Protein AF-A0A0S8BFK9-F1 (afdb_monomer)

Sequence (78 aa):
MTIWLTMLAVGVLTYATRLSFILLLGQREISPRTQQALRFVPPAVLSALIFPQLLLPNGTWDLSLGNERLIAGMVASA

Secondary structure (DSSP, 8-state):
-HHHHHHHHHHHHHHHHHHHHHHHTTSS---HHHHHHHHTHHHHHHHHHHHHHHH-TTSS---STT-HHHHHHHHHH-

Mean predicted aligned error: 13.4 Å

Solvent-accessible surface area (backbone atoms only — not comparable to full-atom values): 4573 Å² total; per-residue (Å²): 118,63,67,63,53,50,52,51,50,52,50,52,50,53,49,48,54,55,46,46,50,50,57,68,47,60,78,43,72,74,50,69,67,56,58,54,49,56,69,45,42,65,63,49,52,52,49,63,59,47,49,51,54,37,47,29,74,81,79,47,85,51,88,50,96,82,38,63,57,44,55,52,50,55,62,76,74,108

Radius of gyration: 21.64 Å; Cα contacts (8 Å, |Δi|>4): 20; chains: 1; bounding box: 36×20×62 Å

pLDDT: mean 71.95, std 11.78, range [53.62, 93.06]

Foldseek 3Di:
DVVVVVVVVVVVVVVCVVVCCCVVCVVVPCPVVNVVVVVCVVVVVVCVVLVCCQQQVPPDRPPDPPRVSVVVVVVVVD

Structure (mmCIF, N/CA/C/O backbone):
data_AF-A0A0S8BFK9-F1
#
_entry.id   AF-A0A0S8BFK9-F1
#
loop_
_atom_site.group_PDB
_atom_site.id
_atom_site.type_symbol
_atom_site.label_atom_id
_atom_site.label_alt_id
_atom_site.label_comp_id
_atom_site.label_asym_id
_atom_site.label_entity_id
_atom_site.label_seq_id
_atom_site.pdbx_PDB_ins_code
_atom_site.Cartn_x
_atom_site.Cartn_y
_atom_site.Cartn_z
_atom_site.occupancy
_atom_site.B_iso_or_equiv
_atom_site.auth_seq_id
_atom_site.auth_comp_id
_atom_site.auth_asym_id
_atom_site.auth_atom_id
_atom_site.pdbx_PDB_model_num
ATOM 1 N N . MET A 1 1 ? 14.600 -10.456 32.547 1.00 61.66 1 MET A N 1
ATOM 2 C CA . MET A 1 1 ? 13.352 -9.706 32.830 1.00 61.66 1 MET A CA 1
ATOM 3 C C . MET A 1 1 ? 12.984 -8.685 31.761 1.00 61.66 1 MET A C 1
ATOM 5 O O . MET A 1 1 ? 11.805 -8.434 31.572 1.00 61.66 1 MET A O 1
ATOM 9 N N . THR A 1 2 ? 13.942 -8.172 30.990 1.00 82.31 2 THR A N 1
ATOM 10 C CA . THR A 1 2 ? 13.689 -7.196 29.916 1.00 82.31 2 THR A CA 1
ATOM 11 C C . THR A 1 2 ? 12.897 -7.765 28.730 1.00 82.31 2 THR A C 1
ATOM 13 O O . THR A 1 2 ? 12.056 -7.067 28.183 1.00 82.31 2 THR A O 1
ATOM 16 N N . ILE A 1 3 ? 13.094 -9.046 28.385 1.00 87.62 3 ILE A N 1
ATOM 17 C CA . ILE A 1 3 ? 12.464 -9.695 27.214 1.00 87.62 3 ILE A CA 1
ATOM 18 C C . ILE A 1 3 ? 10.933 -9.768 27.352 1.00 87.62 3 ILE A C 1
ATOM 20 O O . ILE A 1 3 ? 10.199 -9.460 26.414 1.00 87.62 3 ILE A O 1
ATOM 24 N N . TRP A 1 4 ? 10.443 -10.114 28.546 1.00 91.12 4 TRP A N 1
ATOM 25 C CA . TRP A 1 4 ? 9.009 -10.140 28.851 1.00 91.12 4 TRP A CA 1
ATOM 26 C C . TRP A 1 4 ? 8.371 -8.756 28.720 1.00 91.12 4 TRP A C 1
ATOM 28 O O . TRP A 1 4 ? 7.287 -8.617 28.156 1.00 91.12 4 TRP A O 1
ATOM 38 N N . LEU A 1 5 ? 9.081 -7.725 29.180 1.00 91.50 5 LEU A N 1
ATOM 39 C CA . LEU A 1 5 ? 8.629 -6.340 29.121 1.00 91.50 5 LEU A CA 1
ATOM 40 C C . LEU A 1 5 ? 8.619 -5.824 27.673 1.00 91.50 5 LEU A C 1
ATOM 42 O O . LEU A 1 5 ? 7.645 -5.205 27.260 1.00 91.50 5 LEU A O 1
ATOM 46 N N . THR A 1 6 ? 9.629 -6.158 26.863 1.00 90.94 6 THR A N 1
ATOM 47 C CA . THR A 1 6 ? 9.646 -5.822 25.428 1.00 90.94 6 THR A CA 1
ATOM 48 C C . THR A 1 6 ? 8.558 -6.547 24.642 1.00 90.94 6 THR A C 1
ATOM 50 O O . THR A 1 6 ? 7.957 -5.952 23.754 1.00 90.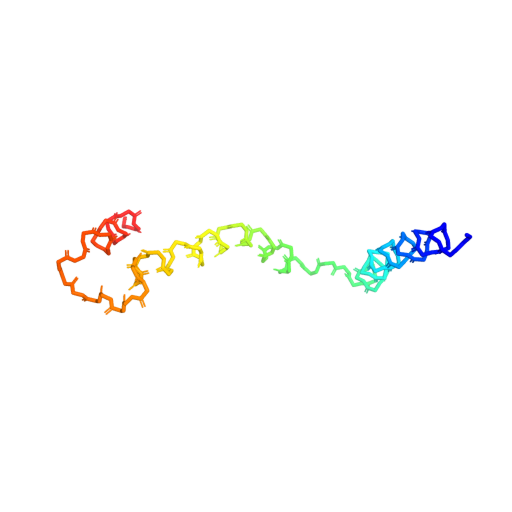94 6 THR A O 1
ATOM 53 N N . MET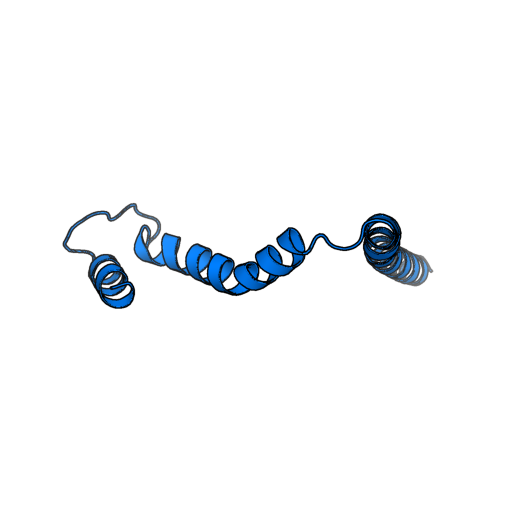 A 1 7 ? 8.263 -7.805 24.978 1.00 91.31 7 MET A N 1
ATOM 54 C CA . MET A 1 7 ? 7.225 -8.584 24.300 1.00 91.31 7 MET A CA 1
ATOM 55 C C . MET A 1 7 ? 5.832 -8.011 24.585 1.00 91.31 7 MET A C 1
ATOM 57 O O . MET A 1 7 ? 5.041 -7.826 23.660 1.00 91.31 7 MET A O 1
ATOM 61 N N . LEU A 1 8 ? 5.563 -7.636 25.840 1.00 93.06 8 LEU A N 1
ATOM 62 C CA . LEU A 1 8 ? 4.349 -6.904 26.203 1.00 93.06 8 LEU A CA 1
ATOM 63 C C . LEU A 1 8 ? 4.296 -5.520 25.551 1.00 93.06 8 LEU A C 1
ATOM 65 O O . LEU A 1 8 ? 3.260 -5.158 25.003 1.00 93.06 8 LEU A O 1
ATOM 69 N N . ALA A 1 9 ? 5.397 -4.766 25.558 1.00 92.00 9 ALA A N 1
ATOM 70 C CA . ALA A 1 9 ? 5.450 -3.434 24.963 1.00 92.00 9 ALA A CA 1
ATOM 71 C C . ALA A 1 9 ? 5.160 -3.470 23.456 1.00 92.00 9 ALA A C 1
ATOM 73 O O . ALA A 1 9 ? 4.322 -2.710 22.982 1.00 92.00 9 ALA A O 1
ATOM 74 N N . VAL A 1 10 ? 5.783 -4.385 22.708 1.00 91.38 10 VAL A N 1
ATOM 75 C CA . VAL A 1 10 ? 5.529 -4.556 21.269 1.00 91.38 10 VAL A CA 1
ATOM 76 C C . VAL A 1 10 ? 4.111 -5.062 21.015 1.00 91.38 10 VAL A C 1
ATOM 78 O O . VAL A 1 10 ? 3.449 -4.566 20.104 1.00 91.38 10 VAL A O 1
ATOM 81 N N . GLY A 1 11 ? 3.608 -5.998 21.825 1.00 89.00 11 GLY A N 1
ATOM 82 C CA . GLY A 1 11 ? 2.231 -6.485 21.724 1.00 89.00 11 GLY A CA 1
ATOM 83 C C . GLY A 1 11 ? 1.210 -5.360 21.906 1.00 89.00 11 GLY A C 1
ATOM 84 O O . GLY A 1 11 ? 0.356 -5.158 21.044 1.00 89.00 11 GLY A O 1
ATOM 85 N N . VAL A 1 12 ? 1.353 -4.570 22.973 1.00 91.81 12 VAL A N 1
ATOM 86 C CA . VAL A 1 12 ? 0.507 -3.403 23.257 1.00 91.81 12 VAL A CA 1
ATOM 87 C C . VAL A 1 12 ? 0.647 -2.349 22.168 1.00 91.81 12 VAL A C 1
ATOM 89 O O . VAL A 1 12 ? -0.364 -1.832 21.713 1.00 91.81 12 VAL A O 1
ATOM 92 N N . LEU A 1 13 ? 1.860 -2.060 21.695 1.00 87.62 13 LEU A N 1
ATOM 93 C CA . LEU A 1 13 ? 2.092 -1.069 20.644 1.00 87.62 13 LEU A CA 1
ATOM 94 C C . LEU A 1 13 ? 1.446 -1.489 19.315 1.00 87.62 13 LEU A C 1
ATOM 96 O O . LEU A 1 13 ? 0.809 -0.680 18.643 1.00 87.62 13 LEU A O 1
ATOM 100 N N . THR A 1 14 ? 1.538 -2.773 18.966 1.00 85.88 14 THR A N 1
ATOM 101 C CA . THR A 1 14 ? 0.895 -3.350 17.777 1.00 85.88 14 THR A CA 1
ATOM 102 C C . THR A 1 14 ? -0.624 -3.249 17.886 1.00 85.88 14 THR A C 1
ATOM 104 O O . THR A 1 14 ? -1.294 -2.778 16.963 1.00 85.88 14 THR A O 1
ATOM 107 N N . TYR A 1 15 ? -1.172 -3.630 19.043 1.00 82.50 15 TYR A N 1
ATOM 108 C CA . TYR A 1 15 ? -2.605 -3.551 19.305 1.00 82.50 15 TYR A CA 1
ATOM 109 C C . TYR A 1 15 ? -3.095 -2.104 19.302 1.00 82.50 15 TYR A C 1
ATOM 111 O O . TYR A 1 15 ? -4.106 -1.810 18.675 1.00 82.50 15 TYR A O 1
ATOM 119 N N . ALA A 1 16 ? -2.347 -1.192 19.924 1.00 84.12 16 ALA A N 1
ATOM 120 C CA . ALA A 1 16 ? -2.636 0.232 19.972 1.00 84.12 16 ALA A CA 1
ATOM 121 C C . ALA A 1 16 ? -2.571 0.872 18.587 1.00 84.12 16 ALA A C 1
ATOM 123 O O . ALA A 1 16 ? -3.394 1.722 18.289 1.00 84.12 16 ALA A O 1
ATOM 124 N N . THR A 1 17 ? -1.669 0.446 17.702 1.00 78.62 17 THR A N 1
ATOM 125 C CA . THR A 1 17 ? -1.628 0.955 16.321 1.00 78.62 17 THR A CA 1
ATOM 126 C C . THR A 1 17 ? -2.869 0.504 15.547 1.00 78.62 17 THR A C 1
ATOM 128 O O . THR A 1 17 ? -3.505 1.304 14.861 1.00 78.62 17 THR A O 1
ATOM 131 N N . ARG A 1 18 ? -3.280 -0.760 15.722 1.00 76.62 18 ARG A N 1
ATOM 132 C CA . ARG A 1 18 ? -4.500 -1.312 15.115 1.00 76.62 18 ARG A CA 1
ATOM 133 C C . ARG A 1 18 ? -5.767 -0.650 15.665 1.00 76.62 18 ARG A C 1
ATOM 135 O O . ARG A 1 18 ? -6.654 -0.303 14.890 1.00 76.62 18 ARG A O 1
ATOM 142 N N . LEU A 1 19 ? -5.841 -0.442 16.981 1.00 72.94 19 LEU A N 1
ATOM 143 C CA . LEU A 1 19 ? -6.961 0.221 17.652 1.00 72.94 19 LEU A CA 1
ATOM 144 C C . LEU A 1 19 ? -6.989 1.722 17.400 1.00 72.94 19 LEU A C 1
ATOM 146 O O . LEU A 1 19 ? -8.075 2.245 17.231 1.00 72.94 19 LEU A O 1
ATOM 150 N N . SER A 1 20 ? -5.849 2.407 17.311 1.00 73.81 20 SER A N 1
ATOM 151 C CA . SER A 1 20 ? -5.784 3.817 16.913 1.00 73.81 20 SER A CA 1
ATOM 152 C C . SER A 1 20 ? -6.310 3.993 15.502 1.00 73.81 20 SER A C 1
ATOM 154 O O . SER A 1 20 ? -7.117 4.884 15.285 1.00 73.81 20 SER A O 1
ATOM 156 N N . PHE A 1 21 ? -5.954 3.112 14.560 1.00 61.69 21 PHE A N 1
ATOM 157 C CA . PHE A 1 21 ? -6.603 3.110 13.250 1.00 61.69 21 PHE A CA 1
ATOM 158 C C . PHE A 1 21 ? -8.109 2.871 13.387 1.00 61.69 21 PHE A C 1
ATOM 160 O O . PHE A 1 21 ? -8.881 3.636 12.846 1.00 61.69 21 PHE A O 1
ATOM 167 N N . ILE A 1 22 ? -8.568 1.888 14.158 1.00 65.00 22 ILE A N 1
ATOM 168 C CA . ILE A 1 22 ? -10.012 1.617 14.290 1.00 65.00 22 ILE A CA 1
ATOM 169 C C . ILE A 1 22 ? -10.774 2.724 15.044 1.00 65.00 22 ILE A C 1
ATOM 171 O O . ILE A 1 22 ? -11.930 2.959 14.733 1.00 65.00 22 ILE A O 1
ATOM 175 N N . LEU A 1 23 ? -10.168 3.425 16.003 1.00 61.94 23 LEU A N 1
ATOM 176 C CA . LEU A 1 23 ? -10.793 4.496 16.789 1.00 61.94 23 LEU A CA 1
ATOM 177 C C . LEU A 1 23 ? -10.736 5.846 16.058 1.00 61.94 23 LEU A C 1
ATOM 179 O O . LEU A 1 23 ? -11.751 6.537 16.004 1.00 61.94 23 LEU A O 1
ATOM 183 N N . LEU A 1 24 ? -9.600 6.208 15.439 1.00 59.47 24 LEU A N 1
ATOM 184 C CA . LEU A 1 24 ? -9.491 7.414 14.600 1.00 59.47 24 LEU A CA 1
ATOM 185 C C . LEU A 1 24 ? -10.281 7.272 13.289 1.00 59.47 24 LEU A C 1
ATOM 187 O O . LEU A 1 24 ? -10.854 8.248 12.812 1.00 59.47 24 LEU A O 1
ATOM 191 N N . LEU A 1 25 ? -10.321 6.073 12.700 1.00 55.28 25 LEU A N 1
ATOM 192 C CA . LEU A 1 25 ? -11.085 5.766 11.484 1.00 55.28 25 LEU A CA 1
AT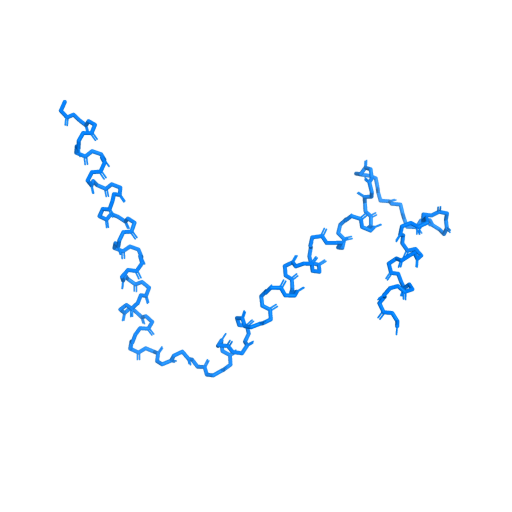OM 193 C C . LEU A 1 25 ? -12.498 5.237 11.801 1.00 55.28 25 LEU A C 1
ATOM 195 O O . LEU A 1 25 ? -13.295 5.076 10.894 1.00 55.28 25 LEU A O 1
ATOM 199 N N . GLY A 1 26 ? -12.834 4.982 13.068 1.00 55.25 26 GLY A N 1
ATOM 200 C CA . GLY A 1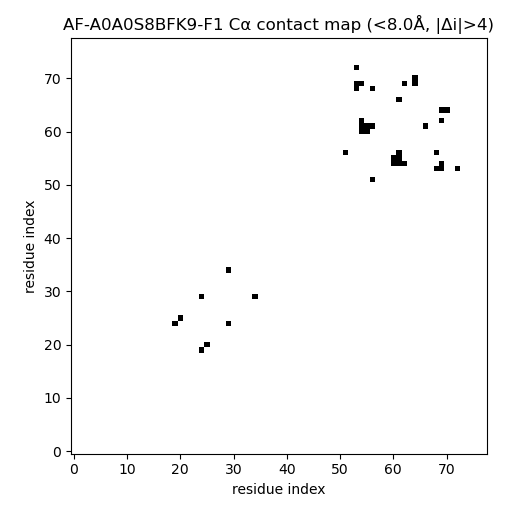 26 ? -14.167 4.541 13.504 1.00 55.25 26 GLY A CA 1
ATOM 201 C C . GLY A 1 26 ? -15.160 5.686 13.676 1.00 55.25 26 GLY A C 1
ATOM 202 O O . GLY A 1 26 ? -16.359 5.474 13.539 1.00 55.25 26 GLY A O 1
ATOM 203 N N . GLN A 1 27 ? -14.676 6.910 13.911 1.00 54.78 27 GLN A N 1
ATOM 204 C CA . GLN A 1 27 ? -15.512 8.119 13.855 1.00 54.78 27 GLN A CA 1
ATOM 205 C C . GLN A 1 27 ? -15.636 8.709 12.445 1.00 54.78 27 GLN A C 1
ATOM 207 O O . GLN A 1 27 ? -16.503 9.542 12.192 1.00 54.78 27 GLN A O 1
ATOM 212 N N . ARG A 1 28 ? -14.784 8.284 11.509 1.00 53.62 28 ARG A N 1
ATOM 213 C CA . ARG A 1 28 ? -14.901 8.621 10.091 1.00 53.62 28 ARG A CA 1
ATOM 214 C C . ARG A 1 28 ? -15.388 7.375 9.380 1.00 53.62 28 ARG A C 1
ATOM 216 O O . ARG A 1 28 ? -14.563 6.562 8.981 1.00 53.62 28 ARG A O 1
ATOM 223 N N . GLU A 1 29 ? -16.706 7.230 9.234 1.00 57.34 29 GLU A N 1
ATOM 224 C CA . GLU A 1 29 ? -17.300 6.237 8.333 1.00 57.34 29 GLU A CA 1
ATOM 225 C C . GLU A 1 29 ? -16.400 6.097 7.107 1.00 57.34 29 GLU A C 1
ATOM 227 O O . GLU A 1 29 ? -16.093 7.098 6.448 1.00 57.34 29 GLU A O 1
ATOM 232 N N . ILE A 1 30 ? -15.867 4.893 6.875 1.00 56.00 30 ILE A N 1
ATOM 233 C CA . ILE A 1 30 ? -14.981 4.634 5.744 1.00 56.00 30 ILE A CA 1
ATOM 234 C C . ILE A 1 30 ? -15.759 5.094 4.519 1.00 56.00 30 ILE A C 1
ATOM 236 O O . ILE A 1 30 ? -16.731 4.448 4.134 1.00 56.00 30 ILE A O 1
ATOM 240 N N . SER A 1 31 ? -15.377 6.248 3.957 1.00 57.25 31 SER A N 1
ATOM 241 C CA . SER A 1 31 ? -16.113 6.826 2.841 1.00 57.25 31 SER A CA 1
ATOM 242 C C . SER A 1 31 ? -16.215 5.739 1.773 1.00 57.25 31 SER A C 1
ATOM 244 O O . SER A 1 31 ? -15.199 5.086 1.505 1.00 57.25 31 SER A O 1
ATOM 246 N N . PRO A 1 32 ? -17.390 5.509 1.163 1.00 62.97 32 PRO A N 1
ATOM 247 C CA . PRO A 1 32 ? -17.575 4.441 0.181 1.00 62.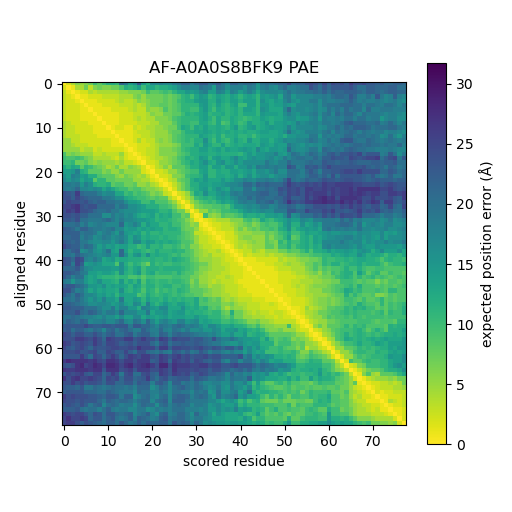97 32 PRO A CA 1
ATOM 248 C C . PRO A 1 32 ? -16.492 4.463 -0.912 1.00 62.97 32 PRO A C 1
ATOM 250 O O . PRO A 1 32 ? -16.074 3.414 -1.390 1.00 62.97 32 PRO A O 1
ATOM 253 N N . ARG A 1 33 ? -15.928 5.644 -1.207 1.00 62.53 33 ARG A N 1
ATOM 254 C CA . ARG A 1 33 ? -14.772 5.835 -2.096 1.00 62.53 33 ARG A CA 1
ATOM 255 C C . ARG A 1 33 ? -13.498 5.122 -1.634 1.00 62.53 33 ARG A C 1
ATOM 257 O O . ARG A 1 33 ? -12.825 4.511 -2.454 1.00 62.53 33 ARG A O 1
ATOM 264 N N . THR A 1 34 ? -13.160 5.177 -0.349 1.00 63.25 34 THR A N 1
ATOM 265 C CA . THR A 1 34 ? -11.965 4.525 0.209 1.00 63.25 34 THR A CA 1
ATOM 266 C C . THR A 1 34 ? -12.147 3.012 0.249 1.00 63.25 34 THR A C 1
ATOM 268 O O . THR A 1 34 ? -11.233 2.279 -0.104 1.00 63.25 34 THR A O 1
ATOM 271 N N . GLN A 1 35 ? -13.339 2.524 0.597 1.00 66.38 35 GLN A N 1
ATOM 272 C CA . GLN A 1 35 ? -13.645 1.089 0.576 1.00 66.38 35 GLN A CA 1
ATOM 273 C C . GLN A 1 35 ? -13.60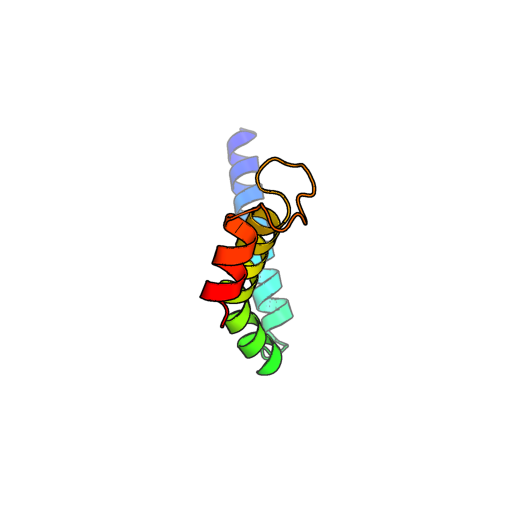8 0.524 -0.855 1.00 66.38 35 GLN A C 1
ATOM 275 O O . GLN A 1 35 ? -13.059 -0.552 -1.098 1.00 66.38 35 GLN A O 1
ATOM 280 N N . GLN A 1 36 ? -14.115 1.297 -1.817 1.00 66.88 36 GLN A N 1
ATOM 281 C CA . GLN A 1 36 ? -14.041 0.977 -3.236 1.00 66.88 36 GLN A CA 1
ATOM 282 C C . GLN A 1 36 ? -12.591 1.020 -3.745 1.00 66.88 36 GLN A C 1
ATOM 284 O O . GLN A 1 36 ? -12.181 0.102 -4.446 1.00 66.88 36 GLN A O 1
ATOM 289 N N . ALA A 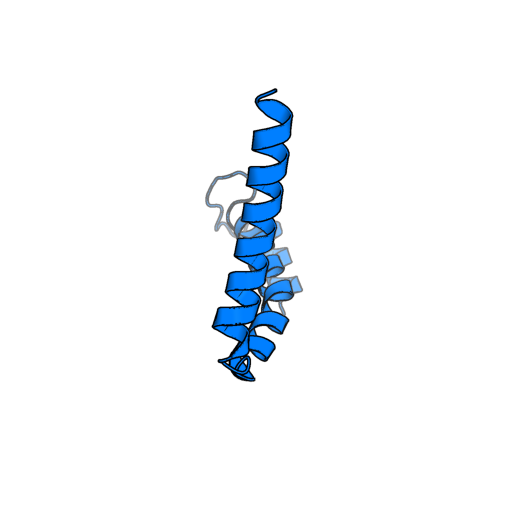1 37 ? -11.779 1.992 -3.312 1.00 68.31 37 ALA A N 1
ATOM 290 C CA . ALA A 1 37 ? -10.345 2.047 -3.607 1.00 68.31 37 ALA A CA 1
ATOM 291 C C . ALA A 1 37 ? -9.565 0.864 -3.005 1.00 68.31 37 ALA A C 1
ATOM 293 O O . ALA A 1 37 ? -8.711 0.293 -3.678 1.00 68.31 37 ALA A O 1
ATOM 294 N N . LEU A 1 38 ? -9.893 0.429 -1.781 1.00 71.00 38 LEU A N 1
ATOM 295 C CA . LEU A 1 38 ? -9.278 -0.748 -1.156 1.00 71.00 38 LEU A CA 1
ATOM 296 C C . LEU A 1 38 ? -9.556 -2.036 -1.941 1.00 71.00 38 LEU A C 1
ATOM 298 O O . LEU A 1 38 ? -8.688 -2.901 -2.012 1.00 71.00 38 LEU A O 1
ATOM 302 N N . ARG A 1 39 ? -10.722 -2.157 -2.590 1.00 75.12 39 ARG A N 1
ATOM 303 C CA . ARG A 1 39 ? -11.010 -3.286 -3.491 1.00 75.12 39 ARG A CA 1
ATOM 304 C C . ARG A 1 39 ? -10.105 -3.302 -4.729 1.00 75.12 39 ARG A C 1
ATOM 306 O O . ARG A 1 39 ? -9.870 -4.372 -5.283 1.00 75.12 39 ARG A O 1
ATOM 313 N N . PHE A 1 40 ? -9.569 -2.152 -5.136 1.00 76.25 40 PHE A N 1
ATOM 314 C CA . PHE A 1 40 ? -8.597 -2.047 -6.227 1.00 76.25 40 PHE A CA 1
ATOM 315 C C . PHE A 1 40 ? -7.145 -2.231 -5.773 1.00 76.25 40 PHE A C 1
ATOM 317 O O . PHE A 1 40 ? -6.266 -2.344 -6.623 1.00 76.25 40 PHE A O 1
ATOM 324 N N . VAL A 1 41 ? -6.875 -2.336 -4.467 1.00 81.69 41 VAL A N 1
ATOM 325 C CA . VAL A 1 41 ? -5.516 -2.584 -3.962 1.00 81.69 41 VAL A CA 1
ATOM 326 C C . VAL A 1 41 ? -4.957 -3.916 -4.473 1.00 81.69 41 VAL A C 1
ATOM 328 O O . VAL A 1 41 ? -3.861 -3.888 -5.026 1.00 81.69 41 VAL A O 1
ATOM 331 N N . PRO A 1 42 ? -5.664 -5.064 -4.390 1.00 82.50 42 PRO A N 1
ATOM 332 C CA . PRO A 1 42 ? -5.136 -6.323 -4.914 1.00 82.50 42 PRO A CA 1
ATOM 333 C C . PRO A 1 42 ? -4.736 -6.270 -6.404 1.00 82.50 42 PRO A C 1
ATOM 335 O O . PRO A 1 42 ? -3.584 -6.586 -6.706 1.00 82.50 42 PRO A O 1
ATOM 338 N N . PRO A 1 43 ? -5.596 -5.829 -7.348 1.00 84.94 43 PRO A N 1
ATOM 339 C CA . PRO A 1 43 ? -5.201 -5.736 -8.754 1.00 84.94 43 PRO A CA 1
ATOM 340 C C . PRO A 1 43 ? -4.132 -4.662 -9.021 1.00 84.94 43 PRO A C 1
ATOM 342 O O . PRO A 1 43 ? -3.277 -4.868 -9.884 1.00 84.94 43 PRO A O 1
ATOM 345 N N . ALA A 1 44 ? -4.116 -3.550 -8.276 1.00 84.94 44 ALA A N 1
ATOM 346 C CA . ALA A 1 44 ? -3.081 -2.523 -8.411 1.00 84.94 44 ALA A CA 1
ATOM 347 C C . ALA A 1 44 ? -1.704 -3.027 -7.958 1.00 84.94 44 ALA A C 1
ATOM 349 O O . ALA A 1 44 ? -0.711 -2.784 -8.637 1.00 84.94 44 ALA A O 1
ATOM 350 N N . VAL A 1 45 ? -1.645 -3.771 -6.850 1.00 86.50 45 VAL A N 1
ATOM 351 C CA . VAL A 1 45 ? -0.404 -4.383 -6.355 1.00 86.50 45 VAL A CA 1
ATOM 352 C C . VAL A 1 45 ? 0.121 -5.413 -7.352 1.00 86.50 45 VAL A C 1
ATOM 354 O O . VAL A 1 45 ? 1.305 -5.384 -7.669 1.00 86.50 45 VAL A O 1
ATOM 357 N N . LEU A 1 46 ? -0.744 -6.274 -7.901 1.00 86.44 46 LEU A N 1
ATOM 358 C CA . LEU A 1 46 ? -0.346 -7.226 -8.946 1.00 86.44 46 LEU A CA 1
ATOM 359 C C . LEU A 1 46 ? 0.206 -6.505 -10.181 1.00 86.44 46 LEU A C 1
ATOM 361 O O . LEU A 1 46 ? 1.278 -6.857 -10.667 1.00 86.44 46 LEU A O 1
ATOM 365 N N . SER A 1 47 ? -0.470 -5.448 -10.636 1.00 84.19 47 SER A N 1
ATOM 366 C CA . SER A 1 47 ? -0.012 -4.635 -11.770 1.00 84.19 47 SER A CA 1
ATOM 367 C C . SER A 1 47 ? 1.343 -3.981 -11.487 1.00 84.19 47 SER A C 1
ATOM 369 O O . SER A 1 47 ? 2.240 -4.041 -12.322 1.00 84.19 47 SER A O 1
ATOM 371 N N . ALA A 1 48 ? 1.531 -3.425 -10.288 1.00 84.44 48 ALA A N 1
ATOM 372 C CA . ALA A 1 48 ? 2.789 -2.820 -9.856 1.00 84.44 48 ALA A CA 1
ATOM 373 C C . ALA A 1 48 ? 3.933 -3.837 -9.703 1.00 84.44 48 ALA A C 1
ATOM 375 O O . ALA A 1 48 ? 5.094 -3.454 -9.800 1.00 84.44 48 ALA A O 1
ATOM 376 N N . LEU A 1 49 ? 3.624 -5.117 -9.478 1.00 84.81 49 LEU A N 1
ATOM 377 C CA . LEU A 1 49 ? 4.610 -6.196 -9.402 1.00 84.81 49 LEU A CA 1
ATOM 378 C C . LEU A 1 49 ? 5.024 -6.691 -10.796 1.00 84.81 49 LEU A C 1
ATOM 380 O O . LEU A 1 49 ? 6.191 -6.992 -11.038 1.00 84.81 49 LEU A O 1
ATOM 384 N N . ILE A 1 50 ? 4.061 -6.762 -11.717 1.00 78.94 50 ILE A N 1
ATOM 385 C CA . ILE A 1 50 ? 4.256 -7.245 -13.089 1.00 78.94 50 ILE A CA 1
ATOM 386 C C . ILE A 1 50 ? 4.927 -6.172 -13.958 1.00 78.94 50 ILE A C 1
ATOM 388 O O . ILE A 1 50 ? 5.807 -6.487 -14.753 1.00 78.94 50 ILE A O 1
ATOM 392 N N . PHE A 1 51 ? 4.572 -4.898 -13.782 1.00 79.88 51 PHE A N 1
ATOM 393 C CA . PHE A 1 51 ? 5.129 -3.777 -14.544 1.00 79.88 51 PHE A CA 1
ATOM 394 C C . PHE A 1 51 ? 6.674 -3.734 -14.561 1.00 79.88 51 PHE A C 1
ATOM 396 O O . PHE A 1 51 ? 7.250 -3.743 -15.648 1.00 79.88 51 PHE A O 1
ATOM 403 N N . PRO A 1 52 ? 7.400 -3.776 -13.426 1.00 70.88 52 PRO A N 1
ATOM 404 C CA . PRO A 1 52 ? 8.862 -3.795 -13.450 1.00 70.88 52 PRO A CA 1
ATOM 405 C C . PRO A 1 52 ? 9.430 -5.088 -14.047 1.00 70.88 52 PRO A C 1
ATOM 407 O O . PRO A 1 52 ? 10.476 -5.044 -14.683 1.00 70.88 52 PRO A O 1
ATOM 410 N N . GLN A 1 53 ? 8.744 -6.227 -13.899 1.00 70.31 53 GLN A N 1
ATOM 411 C CA . GLN A 1 53 ? 9.154 -7.497 -14.518 1.00 70.31 53 GLN A CA 1
ATOM 412 C C . GLN A 1 53 ? 9.074 -7.459 -16.050 1.00 70.31 53 GLN A C 1
ATOM 414 O O . GLN A 1 53 ? 9.823 -8.171 -16.721 1.00 70.31 53 GLN A O 1
ATOM 419 N N . LEU A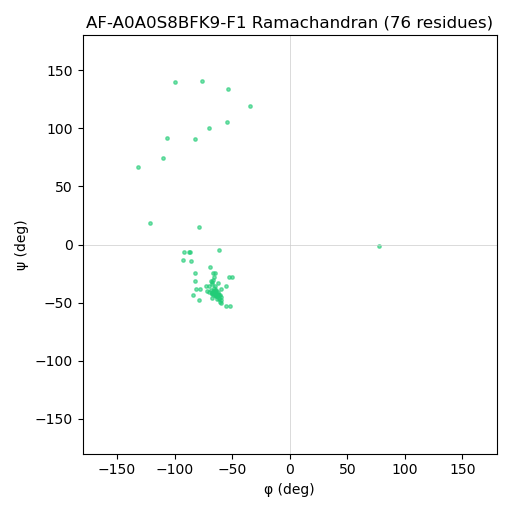 1 54 ? 8.177 -6.634 -16.592 1.00 67.62 54 LEU A N 1
ATOM 420 C CA . LEU A 1 54 ? 8.046 -6.383 -18.022 1.00 67.62 54 LEU A CA 1
ATOM 421 C C . LEU A 1 54 ? 9.116 -5.398 -18.517 1.00 67.62 54 LEU A C 1
ATOM 423 O O . LEU A 1 54 ? 9.779 -5.681 -19.511 1.00 67.62 54 LEU A O 1
ATOM 427 N N . LEU A 1 55 ? 9.316 -4.269 -17.824 1.00 65.12 55 LEU A N 1
ATOM 428 C CA . LEU A 1 55 ? 10.209 -3.197 -18.288 1.00 65.12 55 LEU A CA 1
ATOM 429 C C . LEU A 1 55 ? 11.700 -3.433 -17.978 1.00 65.12 55 LEU A C 1
ATOM 431 O O . LEU A 1 55 ? 12.552 -2.976 -18.740 1.00 65.12 55 LEU A O 1
ATOM 435 N N . LEU A 1 56 ? 12.029 -4.122 -16.880 1.00 66.06 56 LEU A N 1
ATOM 436 C CA . LEU A 1 56 ? 13.407 -4.410 -16.459 1.00 66.06 56 LEU A CA 1
ATOM 437 C C . LEU A 1 56 ? 13.588 -5.900 -16.089 1.00 66.06 56 LEU A C 1
ATOM 439 O O . LEU A 1 56 ? 13.857 -6.213 -14.925 1.00 66.06 56 LEU A O 1
ATOM 443 N N . PRO A 1 57 ? 13.494 -6.845 -17.046 1.00 64.69 57 PRO A N 1
ATOM 444 C CA . PRO A 1 57 ? 13.634 -8.278 -16.761 1.00 64.69 57 PRO A CA 1
ATOM 445 C C . PRO A 1 57 ? 14.940 -8.652 -16.045 1.00 64.69 57 PRO A C 1
ATOM 447 O O . PRO A 1 57 ? 14.929 -9.535 -15.194 1.00 64.69 57 PRO A O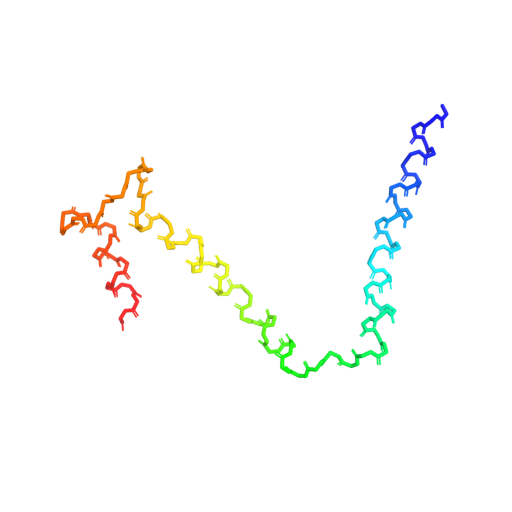 1
ATOM 450 N N . ASN A 1 58 ? 16.040 -7.960 -16.370 1.00 64.50 58 ASN A N 1
ATOM 451 C CA . ASN A 1 58 ? 17.393 -8.227 -15.864 1.00 64.50 58 ASN A CA 1
ATOM 452 C C . ASN A 1 58 ? 18.013 -7.015 -15.137 1.00 64.50 58 ASN A C 1
ATOM 454 O O . ASN A 1 58 ? 19.230 -6.925 -15.002 1.00 64.50 58 ASN A O 1
ATOM 458 N N . GLY A 1 59 ? 17.197 -6.042 -14.710 1.00 64.62 59 GLY A N 1
ATOM 459 C CA . GLY A 1 59 ? 17.686 -4.791 -14.108 1.00 64.62 59 GLY A CA 1
ATOM 460 C C . GLY A 1 59 ? 18.235 -3.765 -15.112 1.00 64.62 59 GLY A C 1
ATOM 461 O O . GLY A 1 59 ? 18.602 -2.662 -14.714 1.00 64.62 59 GLY A O 1
ATOM 462 N N . THR A 1 60 ? 18.246 -4.093 -16.405 1.00 60.28 60 THR A N 1
ATOM 463 C CA . THR A 1 60 ? 18.507 -3.171 -17.515 1.00 60.28 60 THR A CA 1
ATOM 464 C C . THR A 1 60 ? 17.191 -2.742 -18.155 1.00 60.28 60 THR A C 1
ATOM 466 O O . THR A 1 60 ? 16.272 -3.549 -18.305 1.00 60.28 60 THR A O 1
ATOM 469 N N . TRP A 1 61 ? 17.084 -1.461 -18.511 1.00 55.91 61 TRP A N 1
ATOM 470 C CA . TRP A 1 61 ? 15.936 -0.933 -19.246 1.00 55.91 61 TRP A CA 1
ATOM 471 C C . TRP A 1 61 ? 15.960 -1.476 -20.674 1.00 55.91 61 TRP A C 1
ATOM 473 O O . TRP A 1 61 ? 16.695 -0.971 -21.518 1.00 55.91 61 TRP A O 1
ATOM 483 N N . ASP A 1 62 ? 15.156 -2.503 -20.935 1.00 59.94 62 ASP A N 1
ATOM 484 C CA . ASP A 1 62 ? 15.097 -3.179 -22.230 1.00 59.94 62 ASP A CA 1
ATOM 485 C C . ASP A 1 62 ? 13.761 -2.870 -22.914 1.00 59.94 62 ASP A C 1
ATOM 487 O O . ASP A 1 62 ? 12.857 -3.700 -22.972 1.00 59.94 62 ASP A O 1
ATOM 491 N N . LEU A 1 63 ? 13.629 -1.638 -23.426 1.00 58.97 63 LEU A N 1
ATOM 492 C CA . LEU A 1 63 ? 12.499 -1.201 -24.269 1.00 58.97 63 LEU A CA 1
ATOM 493 C C . LEU A 1 63 ? 12.620 -1.680 -25.731 1.00 58.97 63 LEU A C 1
ATOM 495 O O . LEU A 1 63 ? 11.950 -1.161 -26.624 1.00 58.97 63 LEU A O 1
ATOM 499 N N . SER A 1 64 ? 13.495 -2.646 -26.003 1.00 59.12 64 SER A N 1
ATOM 500 C CA . SER A 1 64 ? 13.705 -3.171 -27.347 1.00 59.12 64 SER A CA 1
ATOM 501 C C . SER A 1 64 ? 12.565 -4.107 -27.760 1.00 59.12 64 SER A C 1
ATOM 503 O O . SER A 1 64 ? 12.111 -4.938 -26.975 1.00 59.12 64 SER A O 1
ATOM 505 N N . LEU A 1 65 ? 12.150 -4.035 -29.030 1.00 54.62 65 LEU A N 1
ATOM 506 C CA . LEU A 1 65 ? 11.172 -4.937 -29.668 1.00 54.62 65 LEU A CA 1
ATOM 507 C C . LEU A 1 65 ? 11.620 -6.417 -29.695 1.00 54.62 65 LEU A C 1
ATOM 509 O O . LEU A 1 65 ? 10.859 -7.272 -30.129 1.00 54.62 65 LEU A O 1
ATOM 513 N N . GLY A 1 66 ? 12.841 -6.729 -29.242 1.00 60.53 66 GLY A N 1
ATOM 514 C CA . GLY A 1 66 ? 13.317 -8.097 -29.005 1.00 60.53 66 GLY A CA 1
ATOM 515 C C . GLY A 1 66 ? 12.986 -8.656 -27.615 1.00 60.53 66 GLY A C 1
ATOM 516 O O . GLY A 1 66 ? 13.247 -9.825 -27.353 1.00 60.53 66 GLY A O 1
ATOM 517 N N . ASN A 1 67 ? 12.428 -7.850 -26.709 1.00 62.78 67 ASN A N 1
ATOM 518 C CA . ASN A 1 67 ? 12.064 -8.294 -25.370 1.00 62.78 67 ASN A CA 1
ATOM 519 C C . ASN A 1 67 ? 10.694 -8.991 -25.414 1.00 62.78 67 ASN A C 1
ATOM 521 O O . ASN A 1 67 ? 9.639 -8.369 -25.278 1.00 62.78 67 ASN A O 1
ATOM 525 N N . GLU A 1 68 ? 10.721 -10.308 -25.616 1.00 65.88 68 GLU A N 1
ATOM 526 C CA . GLU A 1 68 ? 9.543 -11.181 -25.725 1.00 65.88 68 GLU A CA 1
ATOM 527 C C . GLU A 1 68 ? 8.577 -11.014 -24.537 1.00 65.88 68 GLU A C 1
ATOM 529 O O . GLU A 1 68 ? 7.363 -11.150 -24.698 1.00 65.88 68 GLU A O 1
ATOM 534 N N . ARG A 1 69 ? 9.089 -10.633 -23.353 1.00 63.59 69 ARG A N 1
ATOM 535 C CA . ARG A 1 69 ? 8.272 -10.369 -22.158 1.00 63.59 69 ARG A CA 1
ATOM 536 C C . ARG A 1 69 ? 7.402 -9.120 -22.316 1.00 63.59 69 ARG A C 1
ATOM 538 O O . ARG A 1 69 ? 6.243 -9.164 -21.915 1.00 63.59 69 ARG A O 1
ATOM 545 N N . LEU A 1 70 ? 7.898 -8.043 -22.936 1.00 63.81 70 LEU A N 1
ATOM 546 C CA . LEU A 1 70 ? 7.102 -6.832 -23.199 1.00 63.81 70 LEU A CA 1
ATOM 547 C C . LEU A 1 70 ? 5.973 -7.101 -24.198 1.00 63.81 70 LEU A C 1
ATOM 549 O O . LEU A 1 70 ? 4.852 -6.632 -23.999 1.00 63.81 70 LEU A O 1
ATOM 553 N N . ILE A 1 71 ? 6.252 -7.888 -25.239 1.00 66.50 71 ILE A N 1
ATOM 554 C CA . ILE A 1 71 ? 5.253 -8.267 -26.246 1.00 66.50 71 ILE A CA 1
ATOM 555 C C . ILE A 1 71 ? 4.188 -9.173 -25.615 1.00 66.50 71 ILE A C 1
ATOM 557 O O . ILE A 1 71 ? 2.995 -8.917 -25.777 1.00 66.50 71 ILE A O 1
ATOM 561 N N . ALA A 1 72 ? 4.598 -10.177 -24.831 1.00 67.69 72 ALA A N 1
ATOM 562 C CA . ALA A 1 72 ? 3.678 -11.046 -24.099 1.00 67.69 72 ALA A CA 1
ATOM 563 C C . ALA A 1 72 ? 2.799 -10.261 -23.108 1.00 67.69 72 ALA A C 1
ATOM 565 O O . ALA A 1 72 ? 1.608 -10.542 -22.994 1.00 67.69 72 ALA A O 1
ATOM 566 N N . GLY A 1 73 ? 3.358 -9.247 -22.435 1.00 65.88 73 GLY A N 1
ATOM 567 C CA . GLY A 1 73 ? 2.606 -8.342 -21.563 1.00 65.88 73 GLY A CA 1
ATOM 568 C C . GLY A 1 73 ? 1.563 -7.509 -22.313 1.00 65.88 73 GLY A C 1
ATOM 569 O O . GLY A 1 73 ? 0.427 -7.416 -21.856 1.00 65.88 73 GLY A O 1
ATOM 570 N N . MET A 1 74 ? 1.913 -6.956 -23.480 1.00 71.56 74 MET A N 1
ATOM 571 C CA . MET A 1 74 ? 0.967 -6.218 -24.328 1.00 71.56 74 MET A CA 1
ATOM 572 C C . MET A 1 74 ? -0.189 -7.106 -24.798 1.00 71.56 74 MET A C 1
ATOM 574 O O . MET A 1 74 ? -1.344 -6.710 -24.664 1.00 71.56 74 MET A O 1
ATOM 578 N N . VAL A 1 75 ? 0.108 -8.320 -25.276 1.00 74.06 75 VAL A N 1
ATOM 579 C CA . VAL A 1 75 ? -0.915 -9.280 -25.727 1.00 74.06 75 VAL A CA 1
ATOM 580 C C . VAL A 1 75 ? -1.809 -9.741 -24.576 1.00 74.06 75 VAL A C 1
ATOM 582 O O . VAL A 1 75 ? -3.011 -9.849 -24.763 1.00 74.06 75 VAL A O 1
ATOM 585 N N . ALA A 1 76 ? -1.261 -9.982 -23.383 1.00 70.88 76 ALA A N 1
ATOM 586 C CA . ALA A 1 76 ? -2.053 -10.405 -22.225 1.00 70.88 76 ALA A CA 1
ATOM 587 C C . ALA A 1 76 ? -2.977 -9.303 -21.668 1.00 70.88 76 ALA A C 1
ATOM 589 O O . ALA A 1 76 ? -3.904 -9.609 -20.919 1.00 70.88 76 ALA A O 1
ATOM 590 N N . SER A 1 77 ? -2.697 -8.033 -21.981 1.00 69.38 77 SER A N 1
ATOM 591 C CA . SER A 1 77 ? -3.490 -6.880 -21.534 1.00 69.38 77 SER A CA 1
ATOM 592 C C . SER A 1 77 ? -4.585 -6.434 -22.512 1.00 69.38 77 SER A C 1
ATOM 594 O O . SER A 1 77 ? -5.423 -5.621 -22.118 1.00 69.38 77 SER A O 1
ATOM 596 N N . ALA A 1 78 ? -4.555 -6.925 -23.758 1.00 61.28 78 ALA A N 1
ATOM 597 C CA . ALA A 1 78 ? -5.541 -6.652 -24.807 1.00 61.28 78 ALA A CA 1
ATOM 598 C C . ALA A 1 78 ? -6.690 -7.670 -24.765 1.00 61.28 78 ALA A C 1
ATOM 600 O O . ALA A 1 78 ? -7.847 -7.240 -24.970 1.00 61.28 78 ALA A O 1
#